Protein AF-A0A4U9ZM50-F1 (afdb_monomer)

Solvent-accessible surface area (backbone atoms only — not comparable to full-atom values): 8601 Å² total; per-residue (Å²): 133,85,75,81,89,66,88,69,68,71,78,77,54,56,63,62,66,60,53,52,52,70,63,44,23,38,78,77,67,67,41,63,73,82,53,49,65,57,54,53,49,41,52,50,35,53,53,46,50,71,74,48,73,94,45,74,66,43,51,52,34,49,53,50,44,52,50,49,36,50,49,39,21,76,74,74,40,63,78,38,52,66,54,51,54,54,54,34,52,42,39,42,74,70,62,64,64,56,97,80,32,72,70,46,53,53,50,52,50,51,51,51,53,52,55,53,48,49,74,73,44,95,58,56,69,68,55,47,49,54,53,51,50,52,51,50,52,51,51,49,50,39,57,55,46,63,73,111

pLDDT: mean 89.01, std 10.74, range [35.25, 98.44]

Radius of gyration: 15.45 Å; Cα contacts (8 Å, |Δi|>4): 124; chains: 1; bounding box: 35×30×41 Å

Nearest PDB structures (foldseek):
  4zva-assembly1_B  TM=3.031E-01  e=2.752E+00  Escherichia coli K-12
  4zvb-assembly2_D  TM=3.087E-01  e=3.702E+00  Escherichia coli K-12

Secondary structure (DSSP, 8-state):
-PPP-----GGGTGGGGGGHHHHHHHHHS---TTHHHHHHHHHHHHHHHHHSPS-HHHHHHHHHHHHHHHHIIIII-GGGGGGHHHHHHIIIIII---TTSHHHHHHHHHHHHHHHHHHHTT--HHHHHHHHHHHHHHHHHHHHHHH-

Foldseek 3Di:
DDDPDDDDDVLLCVLVVVLCCQVVCVVVVVFDPVLVVLSVLLVVLLVCLQRDDDDPSNVVSLLSNLVNLLCCCQPPHVVSVLSLVSVLSCCLPPHLDDCVDPSNVSLVVSLVVSLVSLVVDPDDPVSNVVSNVSSVVSVVSNVVSSVD

Mean predicted aligned error: 4.9 Å

Sequence (148 aa):
MMSRWHWAHPLYYIPLIFLVFPIGGIYFLGYPVWTLPFTLFFSFAYLFIVHEKKSLLTNLFWLYMLTYIGYMSLVINGGMIWFFFYLNNLFVYRLKDELKGFRFLTYLGTILILLFYIFIKDFDIADQVIISVALILNLSMLIFGAME

Structure (mmCIF, N/CA/C/O backbone):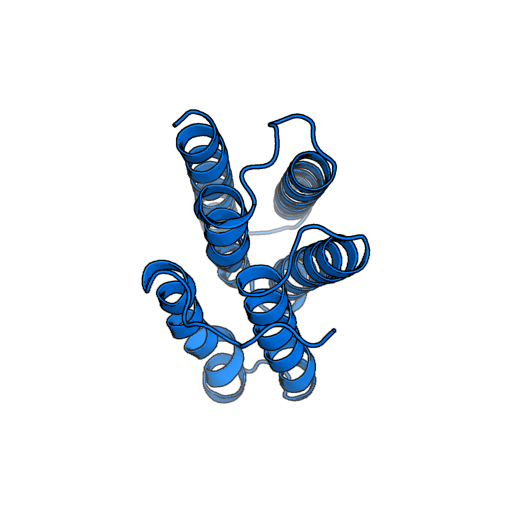
data_AF-A0A4U9ZM50-F1
#
_entry.id   AF-A0A4U9ZM50-F1
#
loop_
_atom_site.group_PDB
_atom_site.id
_atom_site.type_symbol
_atom_site.label_atom_id
_atom_site.label_alt_id
_atom_site.label_comp_id
_atom_site.label_asym_id
_atom_site.label_entity_id
_atom_site.label_seq_id
_atom_site.pdbx_PDB_ins_code
_atom_site.Cartn_x
_atom_site.Cartn_y
_atom_site.Cartn_z
_atom_site.occupancy
_atom_site.B_iso_or_equiv
_atom_site.auth_seq_id
_atom_site.auth_comp_id
_atom_site.auth_asym_id
_atom_site.auth_atom_id
_atom_site.pdbx_PDB_model_num
ATOM 1 N N . MET A 1 1 ? -9.919 -17.034 23.703 1.00 35.25 1 MET A N 1
ATOM 2 C CA . MET A 1 1 ? -11.303 -16.972 23.187 1.00 35.25 1 MET A CA 1
ATOM 3 C C . MET A 1 1 ? -11.212 -16.807 21.674 1.00 35.25 1 MET A C 1
ATOM 5 O O . MET A 1 1 ? -11.012 -15.694 21.214 1.00 35.25 1 MET A O 1
ATOM 9 N N . MET A 1 2 ? -11.203 -17.910 20.915 1.00 41.12 2 MET A N 1
ATOM 10 C CA . MET A 1 2 ? -11.135 -17.848 19.446 1.00 41.12 2 MET A CA 1
ATOM 11 C C . MET A 1 2 ? -12.479 -17.331 18.934 1.00 41.12 2 MET A C 1
ATOM 13 O O . MET A 1 2 ? -13.514 -17.940 19.206 1.00 41.12 2 MET A O 1
ATOM 17 N N . SER A 1 3 ? -12.477 -16.170 18.280 1.00 51.12 3 SER A N 1
ATOM 18 C C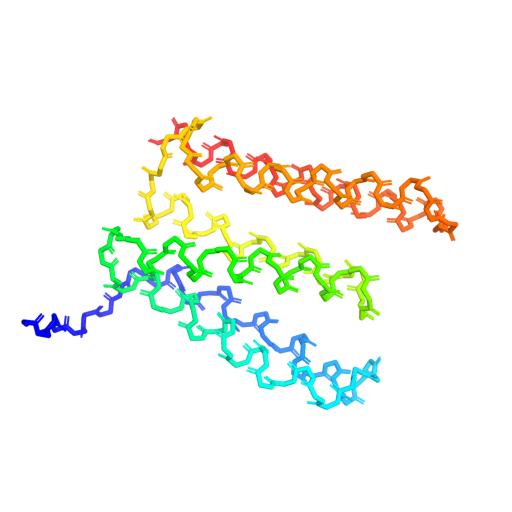A . SER A 1 3 ? -13.699 -15.608 17.711 1.00 51.12 3 SER A CA 1
ATOM 19 C C . SER A 1 3 ? -14.161 -16.492 16.546 1.00 51.12 3 SER A C 1
ATOM 21 O O . SER A 1 3 ? -13.341 -16.965 15.758 1.00 51.12 3 SER A O 1
ATOM 23 N N . ARG A 1 4 ? -15.466 -16.784 16.471 1.00 51.03 4 ARG A N 1
ATOM 24 C CA . ARG A 1 4 ? -16.053 -17.502 15.333 1.00 51.03 4 ARG A CA 1
ATOM 25 C C . ARG A 1 4 ? -15.808 -16.670 14.075 1.00 51.03 4 ARG A C 1
ATOM 27 O O . ARG A 1 4 ? -16.262 -15.530 14.006 1.00 51.03 4 ARG A O 1
ATOM 34 N N . TRP A 1 5 ? -15.096 -17.242 13.108 1.00 53.91 5 TRP A N 1
ATOM 35 C CA . TRP A 1 5 ? -14.918 -16.666 11.778 1.00 53.91 5 TRP A CA 1
ATOM 36 C C . TRP A 1 5 ? -16.291 -16.510 11.120 1.00 53.91 5 TRP A C 1
ATOM 38 O O . TRP A 1 5 ? -16.893 -17.479 10.660 1.00 53.91 5 TRP A O 1
ATOM 48 N N . HIS A 1 6 ? -16.813 -15.290 11.126 1.00 64.88 6 HIS A N 1
ATOM 49 C CA . HIS A 1 6 ? -17.968 -14.913 10.329 1.00 64.88 6 HIS A CA 1
ATOM 50 C C . HIS A 1 6 ? -17.464 -14.140 9.117 1.00 64.88 6 HIS A C 1
ATOM 52 O O . HIS A 1 6 ? -16.578 -13.293 9.248 1.00 64.88 6 HIS A O 1
ATOM 58 N N . TRP A 1 7 ? -18.026 -14.442 7.949 1.00 65.44 7 TRP A N 1
ATOM 59 C CA . TRP A 1 7 ? -17.718 -13.729 6.717 1.00 65.44 7 TRP A CA 1
ATOM 60 C C . TRP A 1 7 ? -17.971 -12.235 6.906 1.00 65.44 7 TRP A C 1
ATOM 62 O O . TRP A 1 7 ? -19.048 -11.822 7.341 1.00 65.44 7 TRP A O 1
ATOM 72 N N . ALA A 1 8 ? -16.952 -11.436 6.609 1.00 74.75 8 ALA A N 1
ATOM 73 C CA . ALA A 1 8 ? -17.071 -9.992 6.598 1.00 74.75 8 ALA A CA 1
ATOM 74 C C . ALA A 1 8 ? -17.822 -9.543 5.328 1.00 74.75 8 ALA A C 1
ATOM 76 O O . ALA A 1 8 ? -18.156 -10.348 4.458 1.00 74.75 8 ALA A O 1
ATOM 77 N N . HIS A 1 9 ? -18.110 -8.247 5.212 1.00 79.88 9 HIS A N 1
ATOM 78 C CA . HIS A 1 9 ? -18.762 -7.697 4.024 1.00 79.88 9 HIS A CA 1
ATOM 79 C C . HIS A 1 9 ? -18.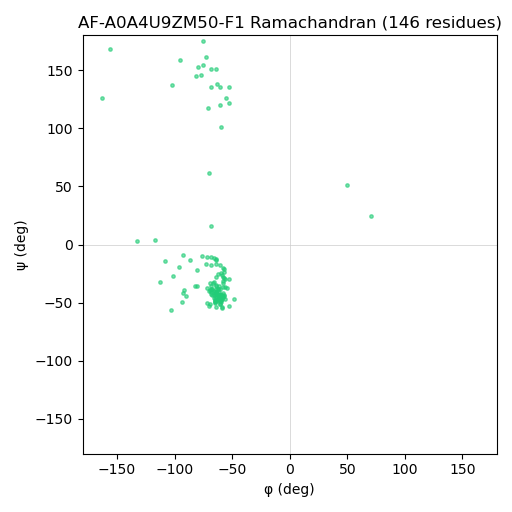010 -8.095 2.727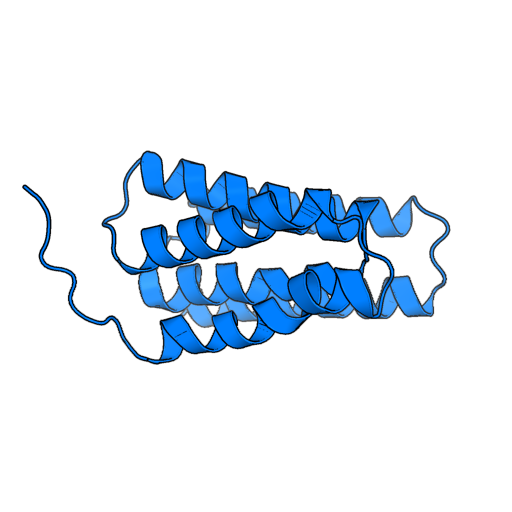 1.00 79.88 9 HIS A C 1
ATOM 81 O O . HIS A 1 9 ? -16.786 -7.962 2.688 1.00 79.88 9 HIS A O 1
ATOM 87 N N . PRO A 1 10 ? -18.687 -8.531 1.644 1.00 78.75 10 PRO A N 1
ATOM 88 C CA . PRO A 1 10 ? -18.027 -9.040 0.432 1.00 78.75 10 PRO A CA 1
ATOM 89 C C . PRO A 1 10 ? -16.971 -8.103 -0.180 1.00 78.75 10 PRO A C 1
ATOM 91 O O . PRO A 1 10 ? -15.981 -8.559 -0.749 1.00 78.75 10 PRO A O 1
ATOM 94 N N . LEU A 1 11 ? -17.145 -6.788 -0.009 1.00 82.62 11 LEU A N 1
ATOM 95 C CA . LEU A 1 11 ? -16.195 -5.761 -0.463 1.00 82.62 11 LEU A CA 1
ATOM 96 C C . LEU A 1 11 ? -14.778 -5.914 0.124 1.00 82.62 11 LEU A C 1
ATOM 98 O O . LEU A 1 11 ? -13.834 -5.401 -0.472 1.00 82.62 11 LEU A O 1
ATOM 102 N N . TYR A 1 12 ? -14.605 -6.625 1.243 1.00 85.12 12 TYR A N 1
ATOM 103 C CA . TYR A 1 12 ? -13.287 -6.930 1.814 1.00 85.12 12 TYR A CA 1
ATOM 104 C C . TYR A 1 12 ? -12.534 -8.036 1.075 1.00 85.12 12 TYR A C 1
ATOM 106 O O . TYR A 1 12 ? -11.377 -8.286 1.371 1.00 85.12 12 TYR A O 1
ATOM 114 N N . TYR A 1 13 ? -13.166 -8.750 0.150 1.00 89.25 13 TYR A N 1
ATOM 115 C CA . TYR A 1 13 ? -12.511 -9.845 -0.568 1.00 89.25 13 TYR A CA 1
ATOM 116 C C . TYR A 1 13 ? -12.228 -9.481 -2.024 1.00 89.25 13 TYR A C 1
ATOM 118 O O . TYR A 1 13 ? -11.408 -10.134 -2.660 1.00 89.25 13 TYR A O 1
ATOM 126 N N . ILE A 1 14 ? -12.840 -8.406 -2.538 1.00 88.25 14 ILE A N 1
ATOM 127 C CA . ILE A 1 14 ? -12.622 -7.926 -3.909 1.00 88.25 14 ILE A CA 1
ATOM 128 C C . ILE A 1 14 ? -11.142 -7.641 -4.184 1.00 88.25 14 ILE A C 1
ATOM 130 O O . ILE A 1 14 ? -10.655 -8.133 -5.201 1.00 88.25 14 ILE A O 1
ATOM 134 N N . PRO A 1 15 ? -10.388 -6.933 -3.313 1.00 90.81 15 PRO A N 1
ATOM 135 C CA . PRO A 1 15 ? -8.991 -6.631 -3.608 1.00 90.81 15 PRO A CA 1
ATOM 136 C C . PRO A 1 15 ? -8.134 -7.878 -3.836 1.00 90.81 15 PRO A C 1
ATOM 138 O O . PRO A 1 15 ? -7.206 -7.806 -4.630 1.00 90.81 15 PRO A O 1
ATOM 141 N N . LEU A 1 16 ? -8.475 -9.028 -3.235 1.00 93.19 16 LEU A N 1
ATOM 142 C CA . LEU A 1 16 ? -7.718 -10.282 -3.368 1.00 93.19 16 LEU A CA 1
ATOM 143 C C . LEU A 1 16 ? -7.558 -10.749 -4.817 1.00 93.19 16 LEU A C 1
ATOM 145 O O . LEU A 1 16 ? -6.595 -11.453 -5.113 1.00 93.19 16 LEU A O 1
ATOM 149 N N . ILE A 1 17 ? -8.448 -10.343 -5.732 1.00 93.19 17 ILE A N 1
ATOM 150 C CA . ILE A 1 17 ? -8.294 -10.648 -7.159 1.00 93.19 17 ILE A CA 1
ATOM 151 C C . ILE A 1 17 ? -6.965 -10.116 -7.709 1.00 93.19 17 ILE A C 1
ATOM 153 O O . ILE A 1 17 ? -6.345 -10.744 -8.564 1.00 93.19 17 ILE A O 1
ATOM 157 N N . PHE A 1 18 ? -6.471 -9.002 -7.164 1.00 94.62 18 PHE A N 1
ATOM 158 C CA . PHE A 1 18 ? -5.227 -8.382 -7.593 1.00 94.62 18 PHE A CA 1
ATOM 159 C C . PHE A 1 18 ? -3.982 -9.176 -7.184 1.00 94.62 18 PHE A C 1
ATOM 161 O O . PHE A 1 18 ? -2.912 -8.910 -7.723 1.00 94.62 18 PHE A O 1
ATOM 168 N N . LEU A 1 19 ? -4.088 -10.198 -6.321 1.00 96.50 19 LEU A N 1
ATOM 169 C CA . LEU A 1 19 ? -2.979 -11.124 -6.040 1.00 96.50 19 LEU A CA 1
ATOM 170 C C . LEU A 1 19 ? -2.514 -11.887 -7.288 1.00 96.50 19 LEU A C 1
ATOM 172 O O . LEU A 1 19 ? -1.387 -12.384 -7.316 1.00 96.50 19 LEU A O 1
ATOM 176 N N . VAL A 1 20 ? -3.332 -11.922 -8.347 1.00 95.75 20 VAL A N 1
ATOM 177 C CA . VAL A 1 20 ? -2.924 -12.439 -9.656 1.00 95.75 20 VAL A CA 1
ATOM 178 C C . VAL A 1 20 ? -1.683 -11.724 -10.204 1.00 95.75 20 VAL A C 1
ATOM 180 O O . VAL A 1 20 ? -0.885 -12.354 -10.887 1.00 95.75 20 VAL A O 1
ATOM 183 N N . PHE A 1 21 ? -1.459 -10.447 -9.870 1.00 95.56 21 PHE A N 1
ATOM 184 C CA . PHE A 1 21 ? -0.316 -9.677 -10.366 1.00 95.56 21 PHE A CA 1
ATOM 185 C C . PHE A 1 21 ? 1.037 -10.120 -9.786 1.00 95.56 21 PHE A C 1
ATOM 187 O O . PHE A 1 21 ? 1.932 -10.410 -10.574 1.00 95.56 21 PHE A O 1
ATOM 194 N N . PRO A 1 22 ? 1.248 -10.214 -8.460 1.00 96.19 22 PRO A N 1
ATOM 195 C CA . PRO A 1 22 ? 2.506 -10.704 -7.902 1.00 96.19 22 PRO A CA 1
ATOM 196 C C . PRO A 1 22 ? 2.716 -12.195 -8.165 1.00 96.19 22 PRO A C 1
ATOM 198 O O . PRO A 1 22 ? 3.842 -12.597 -8.435 1.00 96.19 22 PRO A O 1
ATOM 201 N N . ILE A 1 23 ? 1.655 -13.010 -8.151 1.00 96.62 23 ILE A N 1
ATOM 202 C CA . ILE A 1 23 ? 1.768 -14.452 -8.418 1.00 96.62 23 ILE A CA 1
ATOM 203 C C . ILE A 1 23 ? 2.049 -14.703 -9.903 1.00 96.62 23 ILE A C 1
ATOM 205 O O . ILE A 1 23 ? 2.986 -15.417 -10.250 1.00 96.62 23 ILE A O 1
ATOM 209 N N . GLY A 1 24 ? 1.264 -14.094 -10.792 1.00 96.38 24 GLY A N 1
ATOM 210 C CA . GLY A 1 24 ? 1.453 -14.182 -12.237 1.00 96.38 24 GLY A CA 1
ATOM 211 C C . GLY A 1 24 ? 2.741 -13.501 -12.693 1.00 96.38 24 GLY A C 1
ATOM 212 O O . GLY A 1 24 ? 3.398 -13.988 -13.607 1.00 96.38 24 GLY A O 1
ATOM 213 N N . GLY A 1 25 ? 3.160 -12.429 -12.022 1.00 96.25 25 GLY A N 1
ATOM 214 C CA . GLY A 1 25 ? 4.393 -11.710 -12.320 1.00 96.25 25 GLY A CA 1
ATOM 215 C C . GLY A 1 25 ? 5.652 -12.569 -12.204 1.00 96.25 25 GLY A C 1
ATOM 216 O O . GLY A 1 25 ? 6.612 -12.315 -12.922 1.00 96.25 25 GLY A O 1
ATOM 217 N N . ILE A 1 26 ? 5.631 -13.646 -11.410 1.00 96.94 26 ILE A N 1
ATOM 218 C CA . ILE A 1 26 ? 6.716 -14.644 -11.385 1.00 96.94 26 ILE A CA 1
ATOM 219 C C . ILE A 1 26 ? 6.893 -15.304 -12.760 1.00 96.94 26 ILE A C 1
ATOM 221 O O . ILE A 1 26 ? 8.017 -15.528 -13.199 1.00 96.94 26 ILE A O 1
ATOM 225 N N . TYR A 1 27 ? 5.793 -15.575 -13.462 1.00 95.44 27 TYR A N 1
ATOM 226 C CA . TYR A 1 27 ? 5.798 -16.260 -14.755 1.00 95.44 27 TYR A CA 1
ATOM 227 C C . TYR A 1 27 ? 5.878 -15.293 -15.941 1.00 95.44 27 TYR A C 1
ATOM 229 O O . TYR A 1 27 ? 6.562 -15.579 -16.918 1.00 95.44 27 TYR A O 1
ATOM 237 N N . PHE A 1 28 ? 5.179 -14.157 -15.864 1.00 95.31 28 PHE A N 1
ATOM 238 C CA . PHE A 1 28 ? 5.003 -13.240 -16.997 1.00 95.31 28 PHE A CA 1
ATOM 239 C C . PHE A 1 28 ? 5.916 -12.012 -16.955 1.00 95.31 28 PHE A C 1
ATOM 241 O O . PHE A 1 28 ? 6.221 -11.453 -18.003 1.00 95.31 28 PHE A O 1
ATOM 248 N N . LEU A 1 29 ? 6.335 -11.578 -15.761 1.00 93.56 29 LEU A N 1
ATOM 249 C CA . LEU A 1 29 ? 7.102 -10.340 -15.548 1.00 93.56 29 LEU A CA 1
ATOM 250 C C . LEU A 1 29 ? 8.502 -10.602 -14.967 1.00 93.56 29 LEU A C 1
ATOM 252 O O . LEU A 1 29 ? 9.224 -9.659 -14.657 1.00 93.56 29 LEU A O 1
ATOM 256 N N . GLY A 1 30 ? 8.886 -11.874 -14.809 1.00 94.81 30 GLY A N 1
ATOM 257 C CA . GLY A 1 30 ? 10.200 -12.277 -14.310 1.00 94.81 30 GLY A CA 1
ATOM 258 C C . GLY A 1 30 ? 10.434 -11.986 -12.826 1.00 94.81 30 GLY A C 1
ATOM 259 O O . GLY A 1 30 ? 11.585 -11.835 -12.415 1.00 94.81 30 GLY A O 1
ATOM 260 N N . TYR A 1 31 ? 9.380 -11.885 -12.007 1.00 96.81 31 TYR A N 1
ATOM 261 C CA . TYR A 1 31 ? 9.569 -11.676 -10.571 1.00 96.81 31 TYR A CA 1
ATOM 262 C C . TYR A 1 31 ? 10.293 -12.868 -9.945 1.00 96.81 31 TYR A C 1
ATOM 264 O O . TYR A 1 31 ? 9.955 -14.021 -10.230 1.00 96.81 31 TYR A O 1
ATOM 272 N N . PRO A 1 32 ? 11.253 -12.631 -9.039 1.00 97.25 32 PRO A N 1
ATOM 273 C CA . PRO A 1 32 ? 11.927 -13.726 -8.369 1.00 97.25 32 PRO A CA 1
ATOM 274 C C . PRO A 1 32 ? 10.945 -14.587 -7.567 1.00 97.25 32 PRO A C 1
ATOM 276 O O . PRO A 1 32 ? 10.129 -14.067 -6.804 1.00 97.25 32 PRO A O 1
ATOM 279 N N . VAL A 1 33 ? 11.072 -15.913 -7.666 1.00 97.56 33 VAL A N 1
ATOM 280 C CA . VAL A 1 33 ? 10.191 -16.879 -6.973 1.00 97.56 33 VAL A CA 1
ATOM 281 C C . VAL A 1 33 ? 10.181 -16.672 -5.453 1.00 97.56 33 VAL A C 1
ATOM 283 O O . VAL A 1 33 ? 9.168 -16.906 -4.797 1.00 97.56 33 VAL A O 1
ATOM 286 N N . TRP A 1 34 ? 11.276 -16.165 -4.877 1.00 96.69 34 TRP A N 1
ATOM 287 C CA . TRP A 1 34 ? 11.362 -15.880 -3.443 1.00 96.69 34 TRP A CA 1
ATOM 288 C C . TRP A 1 34 ? 10.412 -14.764 -2.975 1.00 96.69 34 TRP A C 1
ATOM 290 O O . TRP A 1 34 ? 10.206 -14.627 -1.774 1.00 96.69 34 TRP A O 1
ATOM 300 N N . THR A 1 35 ? 9.786 -14.001 -3.880 1.00 97.12 35 THR A N 1
ATOM 301 C CA . THR A 1 35 ? 8.732 -13.022 -3.541 1.00 97.12 35 THR A CA 1
ATOM 302 C C . THR A 1 35 ? 7.400 -13.688 -3.158 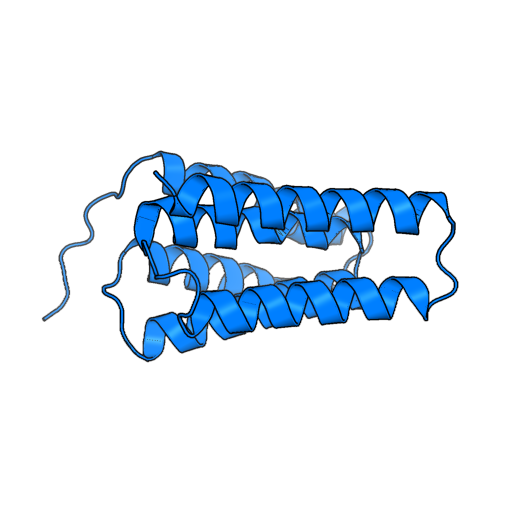1.00 97.12 35 THR A C 1
ATOM 304 O O . THR A 1 35 ? 6.541 -13.062 -2.526 1.00 97.12 35 THR A O 1
ATOM 307 N N . LEU A 1 36 ? 7.217 -14.974 -3.488 1.00 97.00 36 LEU A N 1
ATOM 308 C CA . LEU A 1 36 ? 5.962 -15.695 -3.283 1.00 97.00 36 LEU A CA 1
ATOM 309 C C . LEU A 1 36 ? 5.582 -15.866 -1.799 1.00 97.00 36 LEU A C 1
ATOM 311 O O . LEU A 1 36 ? 4.453 -15.511 -1.457 1.00 97.00 36 LEU A O 1
ATOM 315 N N . PRO A 1 37 ? 6.466 -16.323 -0.885 1.00 97.81 37 PRO A N 1
ATOM 316 C CA . PRO A 1 37 ? 6.127 -16.425 0.536 1.00 97.81 37 PRO A CA 1
ATOM 317 C C . PRO A 1 37 ? 5.699 -15.084 1.144 1.00 97.81 37 PRO A C 1
ATOM 319 O O . PRO A 1 37 ? 4.762 -15.044 1.937 1.00 97.81 37 PRO A O 1
ATOM 322 N N . PHE A 1 38 ? 6.323 -13.977 0.729 1.00 98.06 38 PHE A N 1
ATOM 323 C CA . PHE A 1 38 ? 5.943 -12.636 1.180 1.00 98.06 38 PHE A CA 1
ATOM 324 C C . PHE A 1 38 ? 4.573 -12.218 0.638 1.00 98.06 38 PHE A C 1
ATOM 326 O O . PHE A 1 38 ? 3.766 -11.655 1.365 1.00 98.06 38 PHE A O 1
ATOM 333 N N . THR A 1 39 ? 4.257 -12.567 -0.607 1.00 97.75 39 THR A N 1
ATOM 334 C CA . THR A 1 39 ? 2.928 -12.331 -1.192 1.00 97.75 39 THR A CA 1
ATOM 335 C C . THR A 1 39 ? 1.837 -13.124 -0.461 1.00 97.75 39 THR A C 1
ATOM 337 O O . THR A 1 39 ? 0.765 -12.596 -0.154 1.00 97.75 39 THR A O 1
ATOM 340 N N . LEU A 1 40 ? 2.110 -14.385 -0.115 1.00 97.50 40 LEU A N 1
ATOM 341 C CA . LEU A 1 40 ? 1.190 -15.205 0.677 1.00 97.50 40 LEU A CA 1
ATOM 342 C C . LEU A 1 40 ? 1.017 -14.642 2.092 1.00 97.50 40 LEU A C 1
ATOM 344 O O . LEU A 1 40 ? -0.107 -14.554 2.586 1.00 97.50 40 LEU A O 1
ATOM 348 N N . PHE A 1 41 ? 2.102 -14.195 2.725 1.00 98.31 41 PHE A N 1
ATOM 349 C CA . PHE A 1 41 ? 2.036 -13.580 4.047 1.00 98.31 41 PHE A CA 1
ATOM 350 C C . PHE A 1 41 ? 1.345 -12.207 4.022 1.00 98.31 41 PHE A C 1
ATOM 352 O O . PHE A 1 41 ? 0.597 -11.898 4.943 1.00 98.31 41 PHE A O 1
ATOM 359 N N . PHE A 1 42 ? 1.482 -11.425 2.946 1.00 98.38 42 PHE A N 1
ATOM 360 C CA . PHE A 1 42 ? 0.703 -10.201 2.710 1.00 98.38 42 PHE A CA 1
ATOM 361 C C . PHE A 1 42 ? -0.793 -10.498 2.640 1.00 98.38 42 PHE A C 1
ATOM 363 O O . PHE A 1 42 ? -1.593 -9.837 3.300 1.00 98.38 42 PHE A O 1
ATOM 370 N N . SER A 1 43 ? -1.160 -11.543 1.902 1.00 97.56 43 SER A N 1
ATOM 371 C CA . SER A 1 43 ? -2.548 -11.999 1.782 1.00 97.56 43 SER A CA 1
ATOM 372 C C . SER A 1 43 ? -3.108 -12.436 3.138 1.00 97.56 43 SER A C 1
ATOM 374 O O . SER A 1 43 ? -4.217 -12.056 3.515 1.00 97.56 43 SER A O 1
ATOM 376 N N . PHE A 1 44 ? -2.314 -13.186 3.907 1.00 97.50 44 PHE A N 1
ATOM 377 C CA . PHE A 1 44 ? -2.655 -13.580 5.271 1.00 97.50 44 PHE A CA 1
ATOM 378 C C . PHE A 1 44 ? -2.808 -12.369 6.199 1.00 97.50 44 PHE A C 1
ATOM 380 O O . PHE A 1 44 ? -3.805 -12.278 6.908 1.00 97.50 44 PHE A O 1
ATOM 387 N N . ALA A 1 45 ? -1.871 -11.419 6.170 1.00 97.81 45 ALA A N 1
ATOM 388 C CA . ALA A 1 45 ? -1.901 -10.199 6.972 1.00 97.81 45 ALA A CA 1
ATOM 389 C C . ALA A 1 45 ? -3.155 -9.360 6.679 1.00 97.81 45 ALA A C 1
ATOM 391 O O . ALA A 1 45 ? -3.833 -8.916 7.607 1.00 97.81 45 ALA A O 1
ATOM 392 N N . TYR A 1 46 ? -3.507 -9.207 5.401 1.00 97.38 46 TYR A N 1
ATOM 393 C CA . TYR A 1 46 ? -4.732 -8.534 4.981 1.00 97.38 46 TYR A CA 1
ATOM 394 C C . TYR A 1 46 ? -5.974 -9.219 5.562 1.00 97.38 46 TYR A C 1
ATOM 396 O O . TYR A 1 46 ? -6.759 -8.588 6.272 1.00 97.38 46 TYR A O 1
ATOM 404 N N . LEU A 1 47 ? -6.120 -10.528 5.331 1.00 95.38 47 LEU A N 1
ATOM 405 C CA . LEU A 1 47 ? -7.252 -11.307 5.836 1.00 95.38 47 LEU A CA 1
ATOM 406 C C . LEU A 1 47 ? -7.314 -11.312 7.365 1.00 95.38 47 LEU A C 1
ATOM 408 O O . LEU A 1 47 ? -8.403 -11.259 7.934 1.00 95.38 47 LEU A O 1
ATOM 412 N N . PHE A 1 48 ? -6.170 -11.332 8.042 1.00 95.06 48 PHE A N 1
ATOM 413 C CA . PHE A 1 48 ? -6.111 -11.230 9.492 1.00 95.06 48 PHE A CA 1
ATOM 414 C C . PHE A 1 48 ? -6.733 -9.913 9.968 1.00 95.06 48 PHE A C 1
ATOM 416 O O . PHE A 1 48 ? -7.613 -9.928 10.825 1.00 95.06 48 PHE A O 1
ATOM 423 N N . ILE A 1 49 ? -6.345 -8.774 9.382 1.00 95.19 49 ILE A N 1
ATOM 424 C CA . ILE A 1 49 ? -6.893 -7.461 9.760 1.00 95.19 49 ILE A CA 1
ATOM 425 C C . ILE A 1 49 ? -8.397 -7.368 9.450 1.00 95.19 49 ILE A C 1
ATOM 427 O O . ILE A 1 49 ? -9.138 -6.763 10.228 1.00 95.19 49 ILE A O 1
ATOM 431 N N . VAL A 1 50 ? -8.873 -7.993 8.365 1.00 94.00 50 VAL A N 1
ATOM 432 C CA . VAL A 1 50 ? -10.313 -8.059 8.051 1.00 94.00 50 VAL A CA 1
ATOM 433 C C . VAL A 1 50 ? -11.104 -8.703 9.196 1.00 94.00 50 VAL A C 1
ATOM 435 O O . VAL A 1 50 ? -12.144 -8.171 9.586 1.00 94.00 50 VAL A O 1
ATOM 438 N N . HIS A 1 51 ? -10.624 -9.806 9.772 1.00 91.25 51 HIS A N 1
ATOM 439 C CA . HIS A 1 51 ? -11.411 -10.597 10.729 1.00 91.25 51 HIS A CA 1
ATOM 440 C C . HIS A 1 51 ? -11.125 -10.269 12.200 1.00 91.25 5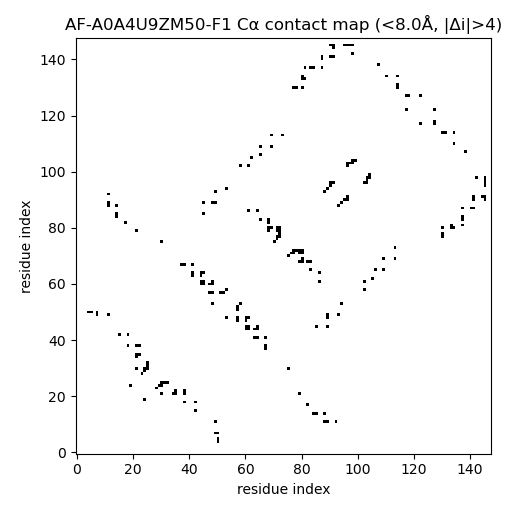1 HIS A C 1
ATOM 442 O O . HIS A 1 51 ? -11.965 -10.532 13.060 1.00 91.25 51 HIS A O 1
ATOM 448 N N . GLU A 1 52 ? -9.987 -9.653 12.513 1.00 89.94 52 GLU A N 1
ATOM 449 C CA . GLU A 1 52 ? -9.583 -9.393 13.895 1.00 89.94 52 GLU A CA 1
ATOM 450 C C . GLU A 1 52 ? -9.954 -8.001 14.398 1.00 89.94 52 GLU A C 1
ATOM 452 O O . GLU A 1 52 ? -10.211 -7.063 13.639 1.00 89.94 52 GLU A O 1
ATOM 457 N N . LYS A 1 53 ? -10.019 -7.859 15.726 1.00 89.06 53 LYS A N 1
ATOM 458 C CA . LYS A 1 53 ? -10.216 -6.553 16.370 1.00 89.06 53 LYS A CA 1
ATOM 459 C C . LYS A 1 53 ? -8.922 -5.739 16.331 1.00 89.06 53 LYS A C 1
ATOM 461 O O . LYS A 1 53 ? -7.821 -6.294 16.336 1.00 89.06 53 LYS A O 1
ATOM 466 N N . LYS A 1 54 ? -9.060 -4.406 16.377 1.00 90.94 54 LYS A N 1
ATOM 467 C CA . LYS A 1 54 ? -7.915 -3.494 16.514 1.00 90.94 54 LYS A CA 1
ATOM 468 C C . LYS A 1 54 ? -7.072 -3.909 17.722 1.00 90.94 54 LYS A C 1
ATOM 470 O O . LYS A 1 54 ? -7.565 -3.984 18.843 1.00 90.94 54 LYS A O 1
ATOM 475 N N . SER A 1 55 ? -5.806 -4.191 17.467 1.00 92.88 55 SER A N 1
ATOM 476 C CA . SER A 1 55 ? -4.821 -4.652 18.444 1.00 92.88 55 SER A CA 1
ATOM 477 C C . SER A 1 55 ? -3.409 -4.313 17.969 1.00 92.88 55 SER A C 1
ATOM 479 O O . SER A 1 55 ? -3.195 -3.981 16.798 1.00 92.88 55 SER A O 1
ATOM 481 N N . LEU A 1 56 ? -2.418 -4.454 18.850 1.00 93.44 56 LEU A N 1
ATOM 482 C CA . LEU A 1 56 ? -1.013 -4.294 18.470 1.00 93.44 56 LEU A CA 1
ATOM 483 C C . LEU A 1 56 ? -0.623 -5.234 17.315 1.00 93.44 56 LEU A C 1
ATOM 485 O O . LEU A 1 56 ? 0.085 -4.821 16.403 1.00 93.44 56 LEU A O 1
ATOM 489 N N . LEU A 1 57 ? -1.168 -6.452 17.282 1.00 94.62 57 LEU A N 1
ATOM 490 C CA . LEU A 1 57 ? -0.898 -7.410 16.211 1.00 94.62 57 LEU A CA 1
ATOM 491 C C . LEU A 1 57 ? -1.444 -6.941 14.851 1.00 94.62 57 LEU A C 1
ATOM 493 O O . LEU A 1 57 ? -0.743 -7.020 13.848 1.00 94.62 57 LEU A O 1
ATOM 497 N N . THR A 1 58 ? -2.644 -6.347 14.813 1.00 95.12 58 THR A N 1
ATOM 498 C CA . THR A 1 58 ? -3.152 -5.724 13.573 1.00 95.12 58 THR A CA 1
ATOM 499 C C . THR A 1 58 ? -2.305 -4.529 13.116 1.00 95.12 58 THR A C 1
ATOM 501 O O . THR A 1 58 ? -2.223 -4.270 11.920 1.00 95.12 58 THR A O 1
ATOM 504 N N . ASN A 1 59 ? -1.639 -3.814 14.033 1.00 95.56 59 ASN A N 1
ATOM 505 C CA . ASN A 1 59 ? -0.691 -2.753 13.668 1.00 95.56 59 ASN A CA 1
ATOM 506 C C . ASN A 1 59 ? 0.603 -3.324 13.080 1.00 95.56 59 ASN A C 1
ATOM 508 O O . ASN A 1 59 ? 1.131 -2.762 12.127 1.00 95.56 59 ASN A O 1
ATOM 512 N N . LEU A 1 60 ? 1.092 -4.451 13.603 1.00 97.31 60 LEU A N 1
ATOM 513 C CA . LEU A 1 60 ? 2.258 -5.135 13.040 1.00 97.31 60 LEU A CA 1
ATOM 514 C C . LEU A 1 60 ? 1.975 -5.653 11.626 1.00 97.31 60 LEU A C 1
ATOM 516 O O . LEU A 1 60 ? 2.777 -5.426 10.725 1.00 97.31 60 LEU A O 1
ATOM 520 N N . PHE A 1 61 ? 0.815 -6.275 11.401 1.00 98.06 61 PHE A N 1
ATOM 521 C CA . PHE A 1 61 ? 0.417 -6.704 10.058 1.00 98.06 61 PHE A CA 1
ATOM 522 C C . PHE A 1 61 ? 0.217 -5.533 9.098 1.00 98.06 61 PHE A C 1
ATOM 524 O O . PHE A 1 61 ? 0.606 -5.628 7.938 1.00 98.06 61 PHE A O 1
ATOM 531 N N . TRP A 1 62 ? -0.302 -4.406 9.583 1.00 97.50 62 TRP A N 1
ATOM 532 C CA . TRP A 1 62 ? -0.394 -3.177 8.797 1.00 97.50 62 TRP A CA 1
ATOM 533 C C . TRP A 1 62 ? 0.983 -2.675 8.342 1.00 97.50 62 TRP A C 1
ATOM 535 O O . TRP A 1 62 ? 1.189 -2.414 7.158 1.00 97.50 62 TRP A O 1
ATOM 545 N N . LEU A 1 63 ? 1.951 -2.590 9.261 1.00 98.06 63 LEU A N 1
ATOM 546 C CA . LEU A 1 63 ? 3.323 -2.193 8.927 1.00 98.06 63 LEU A CA 1
ATOM 547 C C . LEU A 1 63 ? 3.989 -3.175 7.965 1.00 98.06 63 LEU A C 1
ATOM 549 O O . LEU A 1 63 ? 4.720 -2.760 7.064 1.00 98.06 63 LEU A O 1
ATOM 553 N N . TYR A 1 64 ? 3.734 -4.470 8.147 1.00 98.38 64 TYR A N 1
ATOM 554 C CA . TYR A 1 64 ? 4.214 -5.491 7.230 1.00 98.38 64 TYR A CA 1
ATOM 555 C C . TYR A 1 64 ? 3.659 -5.259 5.821 1.00 98.38 64 TYR A C 1
ATOM 557 O O . TYR A 1 64 ? 4.424 -5.245 4.860 1.00 98.38 64 TYR A O 1
ATOM 565 N N . MET A 1 65 ? 2.352 -5.013 5.696 1.00 98.44 65 MET A N 1
ATOM 566 C CA . MET A 1 65 ? 1.729 -4.724 4.408 1.00 98.44 65 MET A CA 1
ATOM 567 C C . MET A 1 65 ? 2.319 -3.471 3.748 1.00 98.44 65 MET A C 1
ATOM 569 O O . MET A 1 65 ? 2.634 -3.516 2.563 1.00 98.44 65 MET A O 1
ATOM 573 N N . LEU A 1 66 ? 2.533 -2.385 4.500 1.00 98.12 66 LEU A N 1
ATOM 574 C CA . LEU A 1 66 ? 3.207 -1.181 3.991 1.00 98.12 66 LEU A CA 1
ATOM 575 C C . LEU A 1 66 ? 4.625 -1.484 3.499 1.00 98.12 66 LEU A C 1
ATOM 577 O O . LEU A 1 66 ? 5.001 -1.078 2.403 1.00 98.12 66 LEU A O 1
ATOM 581 N N . THR A 1 67 ? 5.395 -2.235 4.289 1.00 98.06 67 THR A N 1
ATOM 582 C CA . THR A 1 67 ? 6.762 -2.640 3.936 1.00 98.06 67 THR A CA 1
ATOM 583 C C . THR A 1 67 ? 6.780 -3.497 2.674 1.00 98.06 67 THR A C 1
ATOM 585 O O . THR A 1 67 ? 7.614 -3.273 1.802 1.00 98.06 67 THR A O 1
ATOM 588 N N . TYR A 1 68 ? 5.845 -4.443 2.544 1.00 98.19 68 TYR A N 1
ATOM 589 C CA . TYR A 1 68 ? 5.704 -5.277 1.353 1.00 98.19 68 TYR A CA 1
ATOM 590 C C . TYR A 1 68 ? 5.407 -4.430 0.114 1.00 98.19 68 TYR A C 1
ATOM 592 O O . TYR A 1 68 ? 6.126 -4.539 -0.874 1.00 98.19 68 TYR A O 1
ATOM 600 N N . ILE A 1 69 ? 4.400 -3.551 0.178 1.00 97.50 69 ILE A N 1
ATOM 601 C CA . ILE A 1 69 ? 4.027 -2.680 -0.947 1.00 97.50 69 ILE A CA 1
ATOM 602 C C . ILE A 1 69 ? 5.206 -1.790 -1.329 1.00 97.50 69 ILE A C 1
ATOM 604 O O . ILE A 1 69 ? 5.560 -1.715 -2.505 1.00 97.50 69 ILE A O 1
ATOM 608 N N . GLY A 1 70 ? 5.845 -1.158 -0.342 1.00 96.19 70 GLY A N 1
ATOM 609 C CA . GLY A 1 70 ? 6.999 -0.297 -0.562 1.00 96.19 70 GLY A CA 1
ATOM 610 C C . GLY A 1 70 ? 8.145 -1.047 -1.233 1.00 96.19 70 GLY A C 1
ATOM 611 O O . GLY A 1 70 ? 8.600 -0.651 -2.300 1.00 96.19 70 GLY A O 1
ATOM 612 N N . TYR A 1 71 ? 8.566 -2.175 -0.665 1.00 95.88 71 TYR A N 1
ATOM 613 C CA . TYR A 1 71 ? 9.654 -2.978 -1.215 1.00 95.88 71 TYR A CA 1
ATOM 614 C C . TYR A 1 71 ? 9.355 -3.480 -2.633 1.00 95.88 71 TYR A C 1
ATOM 616 O O . TYR A 1 71 ? 10.174 -3.310 -3.535 1.00 95.88 71 TYR A O 1
ATOM 624 N N . MET A 1 72 ? 8.170 -4.059 -2.849 1.00 96.00 72 MET A N 1
ATOM 625 C CA . MET A 1 72 ? 7.772 -4.576 -4.158 1.00 96.00 72 MET A CA 1
ATOM 626 C C . MET A 1 72 ? 7.715 -3.459 -5.205 1.00 96.00 72 MET A C 1
ATOM 628 O O . MET A 1 72 ? 8.162 -3.670 -6.328 1.00 96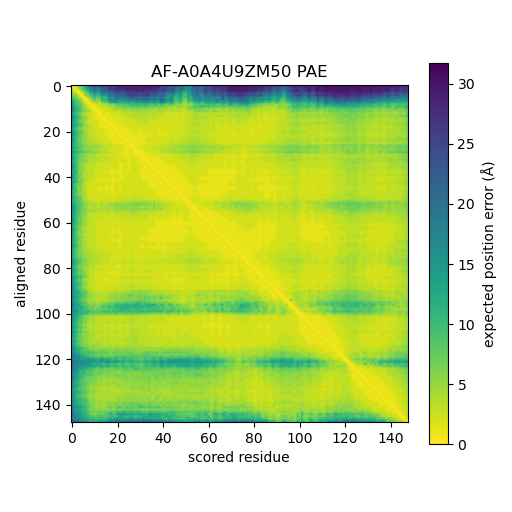.00 72 MET A O 1
ATOM 632 N N . SER A 1 73 ? 7.247 -2.265 -4.830 1.00 93.31 73 SER A N 1
ATOM 633 C CA . SER A 1 73 ? 7.188 -1.101 -5.728 1.00 93.31 73 SER A CA 1
ATOM 634 C C . SER A 1 73 ? 8.570 -0.554 -6.078 1.00 93.31 73 SER A C 1
ATOM 636 O O . SER A 1 73 ? 8.812 -0.171 -7.217 1.00 93.31 73 SER A O 1
ATOM 638 N N . LEU A 1 74 ? 9.481 -0.527 -5.103 1.00 91.56 74 LEU A N 1
ATOM 639 C CA . LEU A 1 74 ? 10.811 0.061 -5.255 1.00 91.56 74 LEU A CA 1
ATOM 640 C C . LEU A 1 74 ? 11.807 -0.865 -5.959 1.00 91.56 74 LEU A C 1
ATOM 642 O O . LEU A 1 74 ? 12.682 -0.390 -6.677 1.00 91.56 74 LEU A O 1
ATOM 646 N N . VAL A 1 75 ? 11.715 -2.174 -5.712 1.00 91.88 75 VAL A N 1
ATOM 647 C CA . VAL A 1 75 ? 12.763 -3.136 -6.090 1.00 91.88 75 VAL A CA 1
ATOM 648 C C . VAL A 1 75 ? 12.310 -4.095 -7.185 1.00 91.88 75 VAL A C 1
ATOM 650 O O . VAL A 1 75 ? 13.134 -4.519 -7.990 1.00 91.88 75 VAL A O 1
ATOM 653 N N . ILE A 1 76 ? 11.024 -4.456 -7.220 1.00 93.69 76 ILE A N 1
ATOM 654 C CA . ILE A 1 76 ? 10.522 -5.496 -8.126 1.00 93.69 76 ILE A CA 1
ATOM 655 C C . ILE A 1 76 ? 9.799 -4.884 -9.325 1.00 93.69 76 ILE A C 1
ATOM 657 O O . ILE A 1 76 ? 10.154 -5.172 -10.465 1.00 93.69 76 ILE A O 1
ATOM 661 N N . ASN A 1 77 ? 8.779 -4.055 -9.090 1.00 90.69 77 ASN A N 1
ATOM 662 C CA . ASN A 1 77 ? 7.994 -3.430 -10.150 1.00 90.69 77 ASN A CA 1
ATOM 663 C C . ASN A 1 77 ? 7.177 -2.242 -9.626 1.00 90.69 77 ASN A C 1
ATOM 665 O O . ASN A 1 77 ? 6.353 -2.416 -8.729 1.00 90.69 77 ASN A O 1
ATOM 669 N N . GLY A 1 78 ? 7.320 -1.067 -10.249 1.00 88.06 78 GLY A N 1
ATOM 670 C CA . GLY A 1 78 ? 6.615 0.157 -9.842 1.00 88.06 78 GLY A CA 1
ATOM 671 C C . GLY A 1 78 ? 5.083 0.053 -9.854 1.00 88.06 78 GLY A C 1
ATOM 672 O O . GLY A 1 78 ? 4.413 0.702 -9.054 1.00 88.06 78 GLY A O 1
ATOM 673 N N . GLY A 1 79 ? 4.507 -0.826 -10.680 1.00 89.00 79 GLY A N 1
ATOM 674 C CA . GLY A 1 79 ? 3.068 -1.100 -10.712 1.00 89.00 79 GLY A CA 1
ATOM 675 C C . GLY A 1 79 ? 2.518 -1.713 -9.418 1.00 89.00 79 GLY A C 1
ATOM 676 O O . GLY A 1 79 ? 1.316 -1.635 -9.166 1.00 89.00 79 GLY A O 1
ATOM 677 N N . MET A 1 80 ? 3.376 -2.254 -8.547 1.00 93.88 80 MET A N 1
ATOM 678 C CA . MET A 1 80 ? 2.974 -2.760 -7.228 1.00 93.88 80 MET A CA 1
ATOM 679 C C . MET A 1 80 ? 2.428 -1.675 -6.304 1.00 93.88 80 MET A C 1
ATOM 681 O O . MET A 1 80 ? 1.772 -1.990 -5.313 1.00 93.88 80 MET A O 1
ATOM 685 N N . ILE A 1 81 ? 2.596 -0.401 -6.656 1.00 93.56 81 ILE A N 1
ATOM 686 C CA . ILE A 1 81 ? 2.061 0.713 -5.881 1.00 93.56 81 ILE A CA 1
ATOM 687 C C . ILE A 1 81 ? 0.532 0.698 -5.801 1.00 93.56 81 ILE A C 1
ATOM 689 O O . ILE A 1 81 ? -0.053 1.153 -4.823 1.00 93.56 81 ILE A O 1
ATOM 693 N N . TRP A 1 82 ? -0.146 0.089 -6.774 1.00 92.31 82 TRP A N 1
ATOM 694 C CA . TRP A 1 82 ? -1.599 -0.068 -6.732 1.00 92.31 82 TRP A CA 1
ATOM 695 C C . TRP A 1 82 ? -2.080 -0.952 -5.572 1.00 92.31 82 TRP A C 1
ATOM 697 O O . TRP A 1 82 ? -3.255 -0.915 -5.211 1.00 92.31 82 TRP A O 1
ATOM 707 N N . PHE A 1 83 ? -1.189 -1.694 -4.910 1.00 95.44 83 PHE A N 1
ATOM 708 C CA . PHE A 1 83 ? -1.545 -2.497 -3.743 1.00 95.44 83 PHE A CA 1
ATOM 709 C C . PHE A 1 83 ? -1.914 -1.654 -2.513 1.00 95.44 83 PHE A C 1
ATOM 711 O O . PHE A 1 83 ? -2.506 -2.189 -1.572 1.00 95.44 83 PHE A O 1
ATOM 718 N N . PHE A 1 84 ? -1.687 -0.334 -2.527 1.00 94.75 84 PHE A N 1
ATOM 719 C CA . PHE A 1 84 ? -2.275 0.566 -1.529 1.00 94.75 84 PHE A CA 1
ATOM 720 C C . PHE A 1 84 ? -3.810 0.488 -1.478 1.00 94.75 84 PHE A C 1
ATOM 722 O O . PHE A 1 84 ? -4.386 0.738 -0.418 1.00 94.75 84 PHE A O 1
ATOM 729 N N . PHE A 1 85 ? -4.483 0.012 -2.533 1.00 91.75 85 PHE A N 1
ATOM 730 C CA . PHE A 1 85 ? -5.924 -0.250 -2.498 1.00 91.75 85 PHE A CA 1
ATOM 731 C C . PHE A 1 85 ? -6.351 -1.241 -1.414 1.00 91.75 85 PHE A C 1
ATOM 733 O O . PHE A 1 85 ? -7.424 -1.077 -0.833 1.00 91.75 85 PHE A O 1
ATOM 740 N N . TYR A 1 86 ? -5.519 -2.235 -1.089 1.00 94.94 86 TYR A N 1
ATOM 741 C CA . TYR A 1 86 ? -5.800 -3.141 0.026 1.00 94.94 86 TYR A CA 1
ATOM 742 C C . TYR A 1 86 ? -5.846 -2.371 1.348 1.00 94.94 86 TYR A C 1
ATOM 744 O O . TYR A 1 86 ? -6.745 -2.574 2.163 1.00 94.94 86 TYR A O 1
ATOM 752 N N . LEU A 1 87 ? -4.900 -1.452 1.547 1.00 94.31 87 LEU A N 1
ATOM 753 C CA . LEU A 1 87 ? -4.831 -0.629 2.749 1.00 94.31 87 LEU A CA 1
ATOM 754 C C . LEU A 1 87 ? -5.995 0.358 2.820 1.00 94.31 87 LEU A C 1
ATOM 756 O O . LEU A 1 87 ? -6.603 0.474 3.880 1.00 94.31 87 LEU A O 1
ATOM 760 N N . ASN A 1 88 ? -6.373 0.981 1.703 1.00 91.44 88 ASN A N 1
ATOM 761 C CA . ASN A 1 88 ? -7.545 1.859 1.630 1.00 91.44 88 ASN A CA 1
ATOM 762 C C . ASN A 1 88 ? -8.833 1.121 1.983 1.00 91.44 88 ASN A C 1
ATOM 764 O O . ASN A 1 88 ? -9.626 1.604 2.786 1.00 91.44 88 ASN A O 1
ATOM 768 N N . ASN A 1 89 ? -9.012 -0.087 1.448 1.00 90.56 89 ASN A N 1
ATOM 769 C CA . ASN A 1 89 ? -10.170 -0.919 1.744 1.00 90.56 89 ASN A CA 1
ATOM 770 C C . ASN A 1 89 ? -10.255 -1.274 3.243 1.00 90.56 89 ASN A C 1
ATOM 772 O O . ASN A 1 89 ? -11.321 -1.148 3.847 1.00 90.56 89 ASN A O 1
ATOM 776 N N . LEU A 1 90 ? -9.130 -1.641 3.871 1.00 91.31 90 LEU A N 1
ATOM 777 C CA . LEU A 1 90 ? -9.079 -1.865 5.320 1.00 91.31 90 LEU A CA 1
ATOM 778 C C . LEU A 1 90 ? -9.353 -0.584 6.107 1.00 91.31 90 LEU A C 1
ATOM 780 O O . LEU A 1 90 ? -10.084 -0.618 7.094 1.00 91.31 90 LEU A O 1
ATOM 784 N N . PHE A 1 91 ? -8.762 0.533 5.692 1.00 87.12 91 PHE A N 1
ATOM 785 C CA . PHE A 1 91 ? -8.852 1.797 6.407 1.00 87.12 91 PHE A CA 1
ATOM 786 C C . PHE A 1 91 ? -10.291 2.319 6.437 1.00 87.12 91 PHE A C 1
ATOM 788 O O . PHE A 1 91 ? -10.829 2.545 7.519 1.00 87.12 91 PHE A O 1
ATOM 795 N N . VAL A 1 92 ? -10.921 2.431 5.265 1.00 81.50 92 VAL A N 1
ATOM 796 C CA . VAL A 1 92 ? -12.264 3.002 5.082 1.00 81.50 92 VAL A CA 1
ATOM 797 C C . VAL A 1 92 ? -13.337 2.101 5.687 1.00 81.50 92 VAL A C 1
ATOM 799 O O . VAL A 1 92 ? -14.157 2.537 6.492 1.00 81.50 92 VAL A O 1
ATOM 802 N N . TYR A 1 93 ? -13.326 0.815 5.343 1.00 78.50 93 TYR A N 1
ATOM 803 C CA . TYR A 1 93 ? -14.459 -0.045 5.672 1.00 78.50 93 TYR A CA 1
ATOM 804 C C . TYR A 1 93 ? -14.283 -0.764 7.012 1.00 78.50 93 TYR A C 1
ATOM 806 O O . TYR A 1 93 ? -15.233 -0.847 7.797 1.00 78.50 93 TYR A O 1
ATOM 814 N N . ARG A 1 94 ? -13.076 -1.270 7.310 1.00 84.69 94 ARG A N 1
ATOM 815 C CA . ARG A 1 94 ? -12.858 -2.162 8.461 1.00 84.69 94 ARG A CA 1
ATOM 816 C C . ARG A 1 94 ? -12.419 -1.430 9.718 1.00 84.69 94 ARG A C 1
ATOM 818 O O . ARG A 1 94 ? -12.924 -1.720 10.806 1.00 84.69 94 ARG A O 1
ATOM 825 N N . LEU A 1 95 ? -11.409 -0.579 9.579 1.00 85.38 95 LEU A N 1
ATOM 826 C CA . LEU A 1 95 ? -10.697 0.013 10.697 1.00 85.38 95 LEU A CA 1
ATOM 827 C C . LEU A 1 95 ? -11.348 1.325 11.114 1.00 85.38 95 LEU A C 1
ATOM 829 O O . LEU A 1 95 ? -11.557 1.492 12.308 1.00 85.38 95 LEU A O 1
ATOM 833 N N . LYS A 1 96 ? -11.735 2.211 10.191 1.00 81.38 96 LYS A N 1
ATOM 834 C CA . LYS A 1 96 ? -12.293 3.531 10.533 1.00 81.38 96 LYS A CA 1
ATOM 835 C C . LYS A 1 96 ? -11.403 4.250 11.554 1.00 81.38 96 LYS A C 1
ATOM 837 O O . LYS A 1 96 ? -11.826 4.569 12.666 1.00 81.38 96 LYS A O 1
ATOM 842 N N . ASP A 1 97 ? -10.110 4.319 11.254 1.00 81.94 97 ASP A N 1
ATOM 843 C CA . ASP A 1 97 ? -9.149 5.029 12.096 1.00 81.94 97 ASP A CA 1
ATOM 844 C C . ASP A 1 97 ? -9.228 6.536 11.827 1.00 81.94 97 ASP A C 1
ATOM 846 O O . ASP A 1 97 ? -9.572 6.972 10.732 1.00 81.94 97 ASP A O 1
ATOM 850 N N . GLU A 1 98 ? -8.871 7.340 12.824 1.00 83.25 98 GLU A N 1
ATOM 851 C CA . GLU A 1 98 ? -8.798 8.792 12.672 1.00 83.25 98 GLU A CA 1
ATOM 852 C C . GLU A 1 98 ? -7.654 9.207 11.731 1.00 83.25 98 GLU A C 1
ATOM 854 O O . GLU A 1 98 ? -6.584 8.588 11.715 1.00 83.25 98 GLU A O 1
ATOM 859 N N . LEU A 1 99 ? -7.818 10.345 11.046 1.00 82.69 99 LEU A N 1
ATOM 860 C CA . LEU A 1 99 ? -6.821 10.966 10.150 1.00 82.69 99 LEU A CA 1
ATOM 861 C C . LEU A 1 99 ? -5.572 11.529 10.865 1.00 82.69 99 LEU A C 1
ATOM 863 O O . LEU A 1 99 ? -4.819 12.329 10.318 1.00 82.69 99 LEU A O 1
ATOM 867 N N . LYS A 1 100 ? -5.343 11.131 12.116 1.00 83.25 100 LYS A N 1
ATOM 868 C CA . LYS A 1 100 ? -4.128 11.404 12.900 1.00 83.25 100 LYS A CA 1
ATOM 869 C C . LYS A 1 100 ? -3.597 10.145 13.591 1.00 83.25 100 LYS A C 1
ATOM 871 O O . LYS A 1 100 ? -2.626 10.207 14.341 1.00 83.25 100 LYS A O 1
ATOM 876 N N . GLY A 1 101 ? -4.235 9.000 13.353 1.00 87.44 101 GLY A N 1
ATOM 877 C CA . GLY A 1 101 ? -3.879 7.732 13.962 1.00 87.44 101 GLY A CA 1
ATOM 878 C C . GLY A 1 101 ? -2.585 7.152 13.397 1.00 87.44 101 GLY A C 1
ATOM 879 O O . GLY A 1 101 ? -2.152 7.465 12.288 1.00 87.44 101 GLY A O 1
ATOM 880 N N . PHE A 1 102 ? -1.998 6.227 14.153 1.00 92.94 102 PHE A N 1
ATOM 881 C CA . PHE A 1 102 ? -0.769 5.520 13.790 1.00 92.94 102 PHE A CA 1
ATOM 882 C C . PHE A 1 102 ? -0.783 4.959 12.354 1.00 92.94 102 PHE A C 1
ATOM 884 O O . PHE A 1 102 ? 0.171 5.143 11.596 1.00 92.94 102 PHE A O 1
ATOM 891 N N . ARG A 1 103 ? -1.874 4.294 11.955 1.00 92.88 103 ARG A N 1
ATOM 892 C CA . ARG A 1 103 ? -1.995 3.678 10.625 1.00 92.88 103 ARG A CA 1
ATOM 893 C C . ARG A 1 103 ? -2.048 4.710 9.503 1.00 92.88 103 ARG A C 1
ATOM 895 O O . ARG A 1 103 ? -1.411 4.512 8.476 1.00 92.88 103 ARG A O 1
ATOM 902 N N . PHE A 1 104 ? -2.731 5.829 9.734 1.00 92.56 104 PHE A N 1
ATOM 903 C CA . PHE A 1 104 ? -2.776 6.941 8.789 1.00 92.56 104 PHE A CA 1
ATOM 904 C C . PHE A 1 104 ? -1.394 7.578 8.604 1.00 92.56 104 PHE A C 1
ATOM 906 O O . PHE A 1 104 ? -0.933 7.739 7.479 1.00 92.56 104 PHE A O 1
ATOM 913 N N . LEU A 1 105 ? -0.699 7.885 9.704 1.00 93.12 105 LEU A N 1
ATOM 914 C CA . LEU A 1 105 ? 0.623 8.515 9.647 1.00 93.12 105 LEU A CA 1
ATOM 915 C C . LEU A 1 105 ? 1.664 7.615 8.976 1.00 93.12 105 LEU A C 1
ATOM 917 O O . LEU A 1 105 ? 2.464 8.091 8.175 1.00 93.12 105 LEU A O 1
ATOM 921 N N . THR A 1 106 ? 1.642 6.314 9.271 1.00 95.88 106 THR A N 1
ATOM 922 C CA . THR A 1 106 ? 2.553 5.351 8.631 1.00 95.88 106 THR A CA 1
ATOM 923 C C . THR A 1 106 ? 2.247 5.180 7.147 1.00 95.88 106 THR A C 1
ATOM 925 O O . THR A 1 106 ? 3.176 5.165 6.348 1.00 95.88 106 THR A O 1
ATOM 928 N N . TYR A 1 107 ? 0.970 5.156 6.759 1.00 95.00 107 TYR A N 1
ATOM 929 C CA . TYR A 1 107 ? 0.552 5.158 5.356 1.00 95.00 107 TYR A CA 1
ATOM 930 C C . TYR A 1 107 ? 1.029 6.401 4.607 1.00 95.00 107 TYR A C 1
ATOM 932 O O . TYR A 1 107 ? 1.674 6.283 3.566 1.00 95.00 107 TYR A O 1
ATOM 940 N N . LEU A 1 108 ? 0.775 7.590 5.163 1.00 93.56 108 LEU A N 1
ATOM 941 C CA . LEU A 1 108 ? 1.214 8.855 4.579 1.00 93.56 108 LEU A CA 1
ATOM 942 C C . LEU A 1 108 ? 2.741 8.902 4.457 1.00 93.56 108 LEU A C 1
ATOM 944 O O . LEU A 1 108 ? 3.265 9.277 3.412 1.00 93.56 108 LEU A O 1
ATOM 948 N N . GLY A 1 109 ? 3.454 8.462 5.497 1.00 94.44 109 GLY A N 1
ATOM 949 C CA . GLY A 1 109 ? 4.909 8.353 5.483 1.00 94.44 109 GLY A CA 1
ATOM 950 C C . GLY A 1 109 ? 5.413 7.454 4.353 1.00 94.44 109 GLY A C 1
ATOM 951 O O . GLY A 1 109 ? 6.320 7.848 3.625 1.00 94.44 109 GLY A O 1
ATOM 952 N N . THR A 1 110 ? 4.803 6.282 4.145 1.00 95.31 110 THR A N 1
ATOM 953 C CA . THR A 1 110 ? 5.181 5.394 3.035 1.00 95.31 110 THR A CA 1
ATOM 954 C C . THR A 1 110 ? 4.902 6.031 1.673 1.00 95.31 110 THR A C 1
ATOM 956 O O . THR A 1 110 ? 5.768 5.965 0.805 1.00 95.31 110 THR A O 1
ATOM 959 N N . ILE A 1 111 ? 3.758 6.701 1.483 1.00 93.50 111 ILE A N 1
ATOM 960 C CA . ILE A 1 111 ? 3.465 7.430 0.237 1.00 93.50 111 ILE A CA 1
ATOM 961 C C . ILE A 1 111 ? 4.524 8.501 -0.045 1.00 93.50 111 ILE A C 1
ATOM 963 O O . ILE A 1 111 ? 5.025 8.583 -1.163 1.00 93.50 111 ILE A O 1
ATOM 967 N N . LEU A 1 112 ? 4.889 9.303 0.958 1.00 93.12 112 LEU A N 1
ATOM 968 C CA . LEU A 1 112 ? 5.884 10.366 0.799 1.00 93.12 112 LEU A CA 1
ATOM 969 C C . LEU A 1 112 ? 7.272 9.812 0.463 1.00 93.12 112 LEU A C 1
ATOM 971 O O . LEU A 1 112 ? 7.951 10.360 -0.401 1.00 93.12 112 LEU A O 1
ATOM 975 N N . ILE A 1 113 ? 7.675 8.710 1.103 1.00 93.00 113 ILE A N 1
ATOM 976 C CA . ILE A 1 113 ? 8.936 8.022 0.793 1.00 93.00 113 ILE A CA 1
ATOM 977 C C . ILE A 1 113 ? 8.940 7.538 -0.659 1.00 93.00 113 ILE A C 1
ATOM 979 O O . ILE A 1 113 ? 9.930 7.732 -1.362 1.00 93.00 113 ILE A O 1
ATOM 983 N N . LEU A 1 114 ? 7.841 6.936 -1.119 1.00 92.50 114 LEU A N 1
ATOM 984 C CA . LEU A 1 114 ? 7.725 6.454 -2.494 1.00 92.50 114 LEU A CA 1
ATOM 985 C C . LEU A 1 114 ? 7.763 7.607 -3.497 1.00 92.50 114 LEU A C 1
ATOM 987 O O . LEU A 1 114 ? 8.545 7.535 -4.438 1.00 92.50 114 LEU A O 1
ATOM 991 N N . LEU A 1 115 ? 7.008 8.688 -3.261 1.00 90.69 115 LEU A N 1
ATOM 992 C CA . LEU A 1 115 ? 7.070 9.905 -4.080 1.00 90.69 115 LEU A CA 1
ATOM 993 C C . LEU A 1 115 ? 8.506 10.411 -4.196 1.00 90.69 115 LEU A C 1
ATOM 995 O O . LEU A 1 115 ? 9.013 10.585 -5.299 1.00 90.69 115 LEU A O 1
ATOM 999 N N . PHE A 1 116 ? 9.180 10.596 -3.063 1.00 89.88 116 PHE A N 1
ATOM 1000 C CA .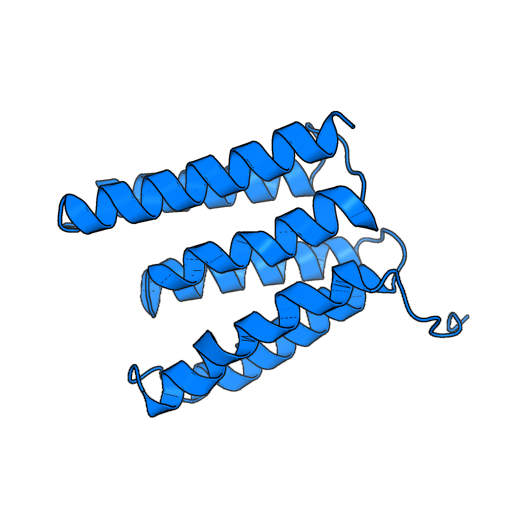 PHE A 1 116 ? 10.541 11.115 -3.040 1.00 89.88 116 PHE A CA 1
ATOM 1001 C C . PHE A 1 116 ? 11.524 10.206 -3.787 1.00 89.88 116 PHE A C 1
ATOM 1003 O O . PHE A 1 116 ? 12.362 10.693 -4.543 1.00 89.88 116 PHE A O 1
ATOM 1010 N N . TYR A 1 117 ? 11.389 8.887 -3.634 1.00 86.81 117 TYR A N 1
ATOM 1011 C CA . TYR A 1 117 ? 12.226 7.925 -4.343 1.00 86.81 117 TYR A CA 1
ATOM 1012 C C . TYR A 1 117 ? 12.107 8.053 -5.864 1.00 86.81 117 TYR A C 1
ATOM 1014 O O . TYR A 1 117 ? 13.120 8.040 -6.560 1.00 86.81 117 TYR A O 1
ATOM 1022 N N . ILE A 1 118 ? 10.886 8.205 -6.377 1.00 85.06 118 ILE A N 1
ATOM 1023 C CA . ILE A 1 118 ? 10.621 8.282 -7.819 1.00 85.06 118 ILE A CA 1
ATOM 1024 C C . ILE A 1 118 ? 11.242 9.541 -8.440 1.00 85.06 118 ILE A C 1
ATOM 1026 O O . ILE A 1 118 ? 11.685 9.494 -9.582 1.00 85.06 118 ILE A O 1
ATOM 1030 N N . PHE A 1 119 ? 11.316 10.644 -7.688 1.00 82.50 119 PHE A N 1
ATOM 1031 C CA . PHE A 1 119 ? 11.960 11.880 -8.146 1.00 82.50 119 PHE A CA 1
ATOM 1032 C C . PHE A 1 119 ? 13.490 11.866 -8.024 1.00 82.50 119 PHE A C 1
ATOM 1034 O O . PHE A 1 119 ? 14.152 12.638 -8.710 1.00 82.50 119 PHE A O 1
ATOM 1041 N N . ILE A 1 120 ? 14.062 11.022 -7.157 1.00 85.69 120 ILE A N 1
ATOM 1042 C CA . ILE A 1 120 ? 15.523 10.859 -7.053 1.00 85.69 120 ILE A CA 1
ATOM 1043 C C . ILE A 1 120 ? 16.057 9.904 -8.118 1.00 85.69 120 ILE A C 1
ATOM 1045 O O . ILE A 1 120 ? 17.183 10.059 -8.587 1.00 85.69 120 ILE A O 1
ATOM 1049 N N . LYS A 1 121 ? 15.291 8.868 -8.449 1.00 81.25 121 LYS A N 1
ATOM 1050 C CA . LYS A 1 121 ? 15.675 7.892 -9.463 1.00 81.25 121 LYS A CA 1
ATOM 1051 C C . LYS A 1 121 ? 15.466 8.465 -10.866 1.00 81.25 121 LYS A C 1
ATOM 1053 O O . LYS A 1 121 ? 14.480 9.152 -11.109 1.00 81.25 121 LYS A O 1
ATOM 1058 N N . ASP A 1 122 ? 16.341 8.075 -11.793 1.00 78.44 122 ASP A N 1
ATOM 1059 C CA . ASP A 1 122 ? 16.195 8.317 -13.238 1.00 78.44 122 ASP A CA 1
ATOM 1060 C C . ASP A 1 122 ? 15.050 7.471 -13.833 1.00 78.44 122 ASP A C 1
ATOM 1062 O O . ASP A 1 122 ? 15.269 6.573 -14.644 1.00 78.44 122 ASP A O 1
ATOM 1066 N N . PHE A 1 123 ? 13.822 7.697 -13.364 1.00 81.25 123 PHE A N 1
ATOM 1067 C CA . PHE A 1 123 ? 12.610 7.212 -14.014 1.00 81.25 123 PHE A CA 1
ATOM 1068 C C . PHE A 1 123 ? 12.237 8.142 -15.164 1.00 81.25 123 PHE A C 1
ATOM 1070 O O . PHE A 1 123 ? 12.371 9.363 -15.053 1.00 81.25 123 PHE A O 1
ATOM 1077 N N . ASP A 1 124 ? 11.690 7.573 -16.234 1.00 85.69 124 ASP A N 1
ATOM 1078 C CA . ASP A 1 124 ? 11.126 8.369 -17.314 1.00 85.69 124 ASP A CA 1
ATOM 1079 C C . ASP A 1 124 ? 9.917 9.172 -16.819 1.00 85.69 124 ASP A C 1
ATOM 1081 O O . ASP A 1 124 ? 9.167 8.750 -15.934 1.00 85.69 124 ASP A O 1
ATOM 1085 N N . ILE A 1 125 ? 9.680 10.331 -17.438 1.00 85.56 125 ILE A N 1
ATOM 1086 C CA . ILE A 1 125 ? 8.598 11.253 -17.052 1.00 85.56 125 ILE A CA 1
ATOM 1087 C C . ILE A 1 125 ? 7.235 10.542 -17.032 1.00 85.56 125 ILE A C 1
ATOM 1089 O O . ILE A 1 125 ? 6.415 10.800 -16.153 1.00 85.56 125 ILE A O 1
ATOM 1093 N N . ALA A 1 126 ? 6.990 9.629 -17.977 1.00 86.06 126 ALA A N 1
ATOM 1094 C CA . ALA A 1 126 ? 5.747 8.863 -18.032 1.00 86.06 126 ALA A CA 1
ATOM 1095 C C . ALA A 1 126 ? 5.540 8.002 -16.773 1.00 86.06 126 ALA A C 1
ATOM 1097 O O . ALA A 1 126 ? 4.458 8.036 -16.182 1.00 86.06 126 ALA A O 1
ATOM 1098 N N . ASP A 1 127 ? 6.581 7.299 -16.322 1.00 83.06 127 ASP A N 1
ATOM 1099 C CA . ASP A 1 127 ? 6.532 6.485 -15.107 1.00 83.06 127 ASP A CA 1
ATOM 1100 C C . ASP A 1 127 ? 6.340 7.366 -13.872 1.00 83.06 127 ASP A C 1
ATOM 1102 O O . ASP A 1 127 ? 5.485 7.084 -13.031 1.00 83.06 127 ASP A O 1
ATOM 1106 N N . GLN A 1 128 ? 7.060 8.490 -13.794 1.00 85.81 128 GLN A N 1
ATOM 1107 C CA . GLN A 1 128 ? 6.905 9.447 -12.698 1.00 85.81 128 GLN A CA 1
ATOM 1108 C C . GLN A 1 128 ? 5.463 9.957 -12.588 1.00 85.81 128 GLN A C 1
ATOM 1110 O O . GLN A 1 128 ? 4.906 10.010 -11.486 1.00 85.81 128 GLN A O 1
ATOM 1115 N N . VAL A 1 129 ? 4.833 10.291 -13.719 1.00 87.50 129 VAL A N 1
ATOM 1116 C CA . VAL A 1 129 ? 3.439 10.748 -13.767 1.00 87.50 129 VAL A CA 1
ATOM 1117 C C . VAL A 1 129 ? 2.484 9.639 -13.334 1.00 87.50 129 VAL A C 1
ATOM 1119 O O . VAL A 1 129 ? 1.654 9.875 -12.456 1.00 87.50 129 VAL A O 1
ATOM 1122 N N . ILE A 1 130 ? 2.597 8.431 -13.894 1.00 87.69 130 ILE A N 1
ATOM 1123 C CA . ILE A 1 130 ? 1.689 7.316 -13.579 1.00 87.69 130 ILE A CA 1
ATOM 1124 C C . ILE A 1 130 ? 1.756 6.963 -12.094 1.00 87.69 130 ILE A C 1
ATOM 1126 O O . ILE A 1 130 ? 0.720 6.813 -11.442 1.00 87.69 130 ILE A O 1
ATOM 1130 N N . ILE A 1 131 ? 2.964 6.865 -11.543 1.00 87.25 131 ILE A N 1
ATOM 1131 C CA . ILE A 1 131 ? 3.154 6.487 -10.146 1.00 87.25 131 ILE A CA 1
ATOM 1132 C C . ILE A 1 131 ? 2.673 7.611 -9.213 1.00 87.25 131 ILE A C 1
ATOM 1134 O O . ILE A 1 131 ? 1.990 7.339 -8.223 1.00 87.25 131 ILE A O 1
ATOM 1138 N N . SER A 1 132 ? 2.933 8.878 -9.556 1.00 88.31 132 SER A N 1
ATOM 1139 C CA . SER A 1 132 ? 2.419 10.029 -8.798 1.00 88.31 132 SER A CA 1
ATOM 1140 C C . SER A 1 132 ? 0.891 10.068 -8.792 1.00 88.31 132 SER A C 1
ATOM 1142 O O . SER A 1 132 ? 0.282 10.241 -7.737 1.00 88.31 132 SER A O 1
ATOM 1144 N N . VAL A 1 133 ? 0.256 9.845 -9.946 1.00 91.00 133 VAL A N 1
ATOM 1145 C CA . VAL A 1 133 ? -1.206 9.767 -10.063 1.00 91.00 133 VAL A CA 1
ATOM 1146 C C . VAL A 1 133 ? -1.754 8.620 -9.220 1.00 91.00 133 VAL A C 1
ATOM 1148 O O . VAL A 1 133 ? -2.707 8.827 -8.472 1.00 91.00 133 VAL A O 1
ATOM 1151 N N . ALA A 1 134 ? -1.141 7.436 -9.275 1.00 90.50 134 ALA A N 1
ATOM 1152 C CA . ALA A 1 134 ? -1.563 6.297 -8.467 1.00 90.50 134 ALA A CA 1
ATOM 1153 C C . ALA A 1 134 ? -1.515 6.616 -6.963 1.00 90.50 134 ALA A C 1
ATOM 1155 O O . ALA A 1 134 ? -2.464 6.312 -6.238 1.00 90.50 134 ALA A O 1
ATOM 1156 N N . LEU A 1 135 ? -0.452 7.271 -6.490 1.00 90.50 135 LEU A N 1
ATOM 1157 C CA . LEU A 1 135 ? -0.309 7.668 -5.088 1.00 90.50 135 LEU A CA 1
ATOM 1158 C C . LEU A 1 135 ? -1.315 8.739 -4.668 1.00 90.50 135 LEU A C 1
ATOM 1160 O O . LEU A 1 135 ? -1.923 8.612 -3.604 1.00 90.50 135 LEU A O 1
ATOM 1164 N N . ILE A 1 136 ? -1.537 9.753 -5.508 1.00 90.31 136 ILE A N 1
ATOM 1165 C CA . ILE A 1 136 ? -2.536 10.798 -5.254 1.00 90.31 136 ILE A CA 1
ATOM 1166 C C . ILE A 1 136 ? -3.930 10.177 -5.180 1.00 90.31 136 ILE A C 1
ATOM 1168 O O . ILE A 1 136 ? -4.642 10.421 -4.213 1.00 90.31 136 ILE A O 1
ATOM 1172 N N . LEU A 1 137 ? -4.298 9.320 -6.137 1.00 91.25 137 LEU A N 1
ATOM 1173 C CA . LEU A 1 137 ? -5.589 8.630 -6.138 1.00 91.25 137 LEU A CA 1
ATOM 1174 C C . LEU A 1 137 ? -5.783 7.789 -4.874 1.00 91.25 137 LEU A C 1
ATOM 1176 O O . LEU A 1 137 ? -6.842 7.845 -4.252 1.00 91.25 137 LEU A O 1
ATOM 1180 N N . ASN A 1 138 ? -4.758 7.042 -4.465 1.00 90.81 138 ASN A N 1
ATOM 1181 C CA . ASN A 1 138 ? -4.804 6.242 -3.246 1.00 90.81 138 ASN A CA 1
ATOM 1182 C C . ASN A 1 138 ? -4.942 7.113 -1.988 1.00 90.81 138 ASN A C 1
ATOM 1184 O O . ASN A 1 138 ? -5.670 6.748 -1.067 1.00 90.81 138 ASN A O 1
ATOM 1188 N N . LEU A 1 139 ? -4.284 8.272 -1.934 1.00 88.81 139 LEU A N 1
ATOM 1189 C CA . LEU A 1 139 ? -4.442 9.214 -0.828 1.00 88.81 139 LEU A CA 1
ATOM 1190 C C . LEU A 1 139 ? -5.838 9.854 -0.825 1.00 88.81 139 LEU A C 1
ATOM 1192 O O . LEU A 1 139 ? -6.463 9.947 0.229 1.00 88.81 139 LEU A O 1
ATOM 1196 N N . SER A 1 140 ? -6.352 10.246 -1.993 1.00 86.88 140 SER A N 1
ATOM 1197 C CA . SER A 1 140 ? -7.695 10.807 -2.141 1.00 86.88 140 SER A CA 1
ATOM 1198 C C . SER A 1 140 ? -8.761 9.823 -1.674 1.00 86.88 140 SER A C 1
ATOM 1200 O O . SER A 1 140 ? -9.608 10.202 -0.873 1.00 86.88 140 SER A O 1
ATOM 1202 N N . MET A 1 141 ? -8.700 8.559 -2.105 1.00 85.25 141 MET A N 1
ATOM 1203 C CA . MET A 1 141 ? -9.652 7.531 -1.666 1.00 85.25 141 MET A CA 1
ATOM 1204 C C . MET A 1 141 ? -9.653 7.359 -0.152 1.00 85.25 141 MET A C 1
ATOM 1206 O O . MET A 1 141 ? -10.719 7.246 0.448 1.00 85.25 141 MET A O 1
ATOM 1210 N N . LEU A 1 142 ? -8.470 7.367 0.466 1.00 84.75 142 LEU A N 1
ATOM 1211 C CA . LEU A 1 142 ? -8.366 7.245 1.912 1.00 84.75 142 LEU A CA 1
ATOM 1212 C C . LEU A 1 142 ? -8.978 8.455 2.625 1.00 84.75 142 LEU A C 1
ATOM 1214 O O . LEU A 1 142 ? -9.730 8.272 3.575 1.00 84.75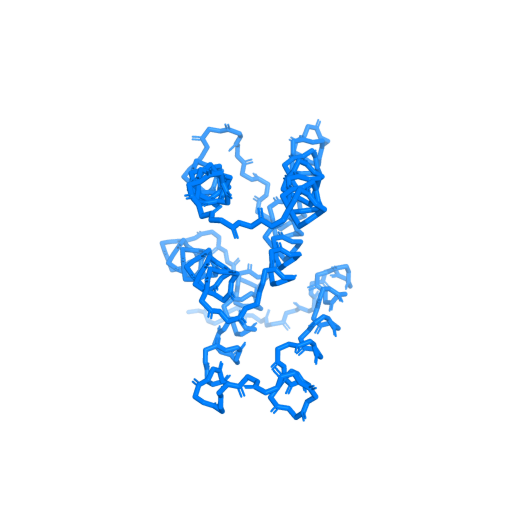 142 LEU A O 1
ATOM 1218 N N . ILE A 1 143 ? -8.679 9.677 2.172 1.00 83.75 143 ILE A N 1
ATOM 1219 C CA . ILE A 1 143 ? -9.202 10.905 2.788 1.00 83.75 143 ILE A CA 1
ATOM 1220 C C . ILE A 1 143 ? -10.722 10.988 2.624 1.00 83.75 143 ILE A C 1
ATOM 1222 O O . ILE A 1 143 ? -11.415 11.201 3.613 1.00 83.75 143 ILE A O 1
ATOM 1226 N N . PHE A 1 144 ? -11.251 10.786 1.414 1.00 82.69 144 PHE A N 1
ATOM 1227 C CA . PHE A 1 144 ? -12.696 10.820 1.171 1.00 82.69 144 PHE A CA 1
ATOM 1228 C C . PHE A 1 144 ? -13.431 9.730 1.945 1.00 82.69 144 PHE A C 1
ATOM 1230 O O . PHE A 1 144 ? -14.372 10.040 2.665 1.00 82.69 144 PHE A O 1
ATOM 1237 N N . GLY A 1 145 ? -12.957 8.485 1.887 1.00 73.88 145 GLY A N 1
ATOM 1238 C CA . GLY A 1 145 ? -13.595 7.388 2.613 1.00 73.88 145 GLY A CA 1
ATOM 1239 C C . GLY A 1 145 ? -13.472 7.488 4.138 1.00 73.88 145 GLY A C 1
ATOM 1240 O O . GLY A 1 145 ? -14.223 6.834 4.848 1.00 73.88 145 GLY A O 1
ATOM 1241 N N . ALA A 1 146 ? -12.544 8.291 4.667 1.00 71.56 146 ALA A N 1
ATOM 1242 C CA . ALA A 1 146 ? -12.441 8.563 6.102 1.00 71.56 146 ALA A CA 1
ATOM 1243 C C . ALA A 1 146 ? -13.338 9.722 6.578 1.00 71.56 146 ALA A C 1
ATOM 1245 O O . ALA A 1 146 ? -13.480 9.908 7.786 1.00 71.56 146 ALA A O 1
ATOM 1246 N N . MET A 1 147 ? -13.887 10.524 5.659 1.00 71.94 147 MET A N 1
ATOM 1247 C CA . MET A 1 147 ? -14.799 11.636 5.965 1.00 71.94 147 MET A CA 1
ATOM 1248 C C . MET A 1 147 ? -16.285 11.235 5.927 1.00 71.94 147 MET A C 1
ATOM 1250 O O . MET A 1 147 ? -17.122 12.044 6.326 1.00 71.94 147 MET A O 1
ATOM 1254 N N . GLU A 1 148 ? -16.604 10.025 5.458 1.00 60.66 148 GLU A N 1
ATOM 1255 C CA . GLU A 1 148 ? -17.950 9.417 5.447 1.00 60.66 148 GLU A CA 1
ATOM 1256 C C . GLU A 1 148 ? -18.244 8.611 6.725 1.00 60.66 148 GLU A C 1
ATOM 1258 O O . GLU A 1 148 ? -19.388 8.706 7.230 1.00 60.66 148 GLU A O 1
#

Organism: NCBI:txid361101